Protein AF-A0A385FYC5-F1 (afdb_monomer_lite)

Structure (mmCIF, N/CA/C/O backbone):
data_AF-A0A385FYC5-F1
#
_entry.id   AF-A0A385FYC5-F1
#
loop_
_atom_site.group_PDB
_atom_site.id
_atom_site.type_symbol
_atom_site.label_atom_id
_atom_site.label_alt_id
_atom_site.label_comp_id
_atom_site.label_asym_id
_atom_site.label_entity_id
_atom_site.label_seq_id
_atom_site.pdbx_PDB_ins_code
_atom_site.Cartn_x
_atom_site.Cartn_y
_atom_site.Cartn_z
_atom_site.occupancy
_atom_site.B_iso_or_equiv
_atom_site.auth_seq_id
_atom_site.auth_comp_id
_atom_site.auth_asym_id
_atom_site.auth_atom_id
_atom_site.pdbx_PDB_model_num
ATOM 1 N N . MET A 1 1 ? 42.691 12.511 -71.357 1.00 45.41 1 MET A N 1
ATOM 2 C CA . MET A 1 1 ? 42.313 11.561 -70.288 1.00 45.41 1 MET A CA 1
ATOM 3 C C . MET A 1 1 ? 41.969 12.347 -69.030 1.00 45.41 1 MET A C 1
ATOM 5 O O . MET A 1 1 ? 42.863 12.927 -68.435 1.00 45.41 1 MET A O 1
ATOM 9 N N . ALA A 1 2 ? 40.691 12.450 -68.660 1.00 59.47 2 ALA A N 1
ATOM 10 C CA . ALA A 1 2 ? 40.258 13.209 -67.484 1.00 59.47 2 ALA A CA 1
ATOM 11 C C . ALA A 1 2 ? 39.168 12.431 -66.740 1.00 59.47 2 ALA A C 1
ATOM 13 O O . ALA A 1 2 ? 38.038 12.413 -67.210 1.00 59.47 2 ALA A O 1
ATOM 14 N N . ALA A 1 3 ? 39.484 11.786 -65.608 1.00 53.00 3 ALA A N 1
ATOM 15 C CA . ALA A 1 3 ? 38.455 1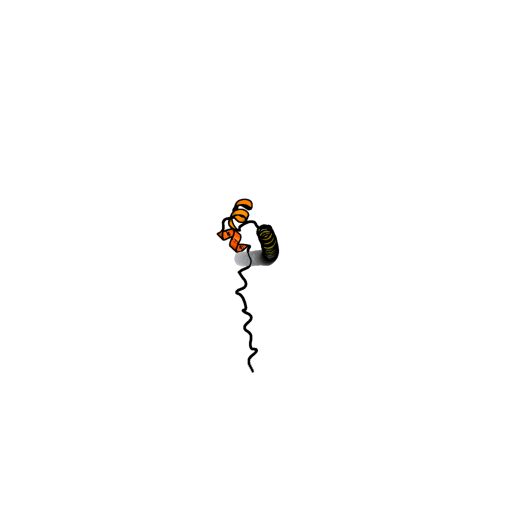1.269 -64.689 1.00 53.00 3 ALA A CA 1
ATOM 16 C C . ALA A 1 3 ? 38.868 10.836 -63.254 1.00 53.00 3 ALA A C 1
ATOM 18 O O . ALA A 1 3 ? 37.958 10.426 -62.537 1.00 53.00 3 ALA A O 1
ATOM 19 N N . PRO A 1 4 ? 40.117 10.913 -62.737 1.00 59.78 4 PRO A N 1
ATOM 20 C CA . PRO A 1 4 ? 40.415 10.296 -61.430 1.00 59.78 4 PRO A CA 1
ATOM 21 C C . PRO A 1 4 ? 39.717 10.984 -60.240 1.00 59.78 4 PRO A C 1
ATOM 23 O O . PRO A 1 4 ? 39.461 10.366 -59.212 1.00 59.78 4 PRO A O 1
ATOM 26 N N . ARG A 1 5 ? 39.350 12.265 -60.375 1.00 60.12 5 ARG A N 1
ATOM 27 C CA . ARG A 1 5 ? 38.690 13.028 -59.301 1.00 60.12 5 ARG A CA 1
ATOM 28 C C . ARG A 1 5 ? 37.199 12.704 -59.136 1.00 60.12 5 ARG A C 1
ATOM 30 O O . ARG A 1 5 ? 36.712 12.702 -58.010 1.00 60.12 5 ARG A O 1
ATOM 37 N N . LYS A 1 6 ? 36.479 12.402 -60.229 1.00 59.56 6 LYS A N 1
ATOM 38 C CA . LYS A 1 6 ? 35.039 12.074 -60.176 1.00 59.56 6 LYS A CA 1
ATOM 39 C C . LYS A 1 6 ? 34.787 10.689 -59.570 1.00 59.56 6 LYS A C 1
ATOM 41 O O . LYS A 1 6 ? 33.812 10.523 -58.845 1.00 59.56 6 LYS A O 1
ATOM 46 N N . SER A 1 7 ? 35.666 9.715 -59.813 1.00 65.12 7 SER A N 1
ATOM 47 C CA . SER A 1 7 ? 35.561 8.379 -59.214 1.00 65.12 7 SER A CA 1
ATOM 48 C C . SER A 1 7 ? 35.893 8.3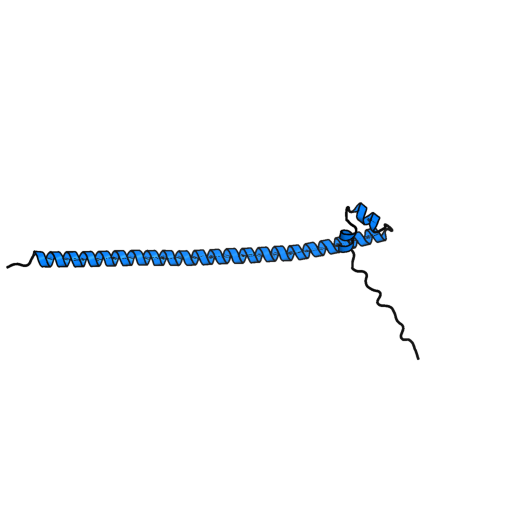87 -57.718 1.00 65.12 7 SER A C 1
ATOM 50 O O . SER A 1 7 ? 35.132 7.826 -56.935 1.00 65.12 7 SER A O 1
ATOM 52 N N . ALA A 1 8 ? 36.949 9.092 -57.293 1.00 72.56 8 ALA A N 1
ATOM 53 C CA . ALA A 1 8 ? 37.310 9.213 -55.875 1.00 72.56 8 ALA A CA 1
ATOM 54 C C . ALA A 1 8 ? 36.197 9.869 -55.032 1.00 72.56 8 ALA A C 1
ATOM 56 O O . ALA A 1 8 ? 35.886 9.407 -53.936 1.00 72.56 8 ALA A O 1
ATOM 57 N N . GLN A 1 9 ? 35.533 10.901 -55.566 1.00 77.31 9 GLN A N 1
ATOM 58 C CA . GLN A 1 9 ? 34.389 11.534 -54.898 1.00 77.31 9 GLN A CA 1
ATOM 59 C C . GLN A 1 9 ? 33.166 10.608 -54.796 1.00 77.31 9 GLN A C 1
ATOM 61 O O . GLN A 1 9 ? 32.483 10.622 -53.774 1.00 77.31 9 GLN A O 1
ATOM 66 N N . GLN A 1 10 ? 32.896 9.775 -55.807 1.00 78.56 10 GLN A N 1
ATOM 67 C CA . GLN A 1 10 ? 31.808 8.791 -55.740 1.00 78.56 10 GLN A CA 1
ATOM 68 C C . GLN A 1 10 ? 32.088 7.669 -54.733 1.00 78.56 10 GLN A C 1
ATOM 70 O O . GLN A 1 10 ? 31.167 7.236 -54.043 1.00 78.56 10 GLN A O 1
ATOM 75 N N . VAL A 1 11 ? 33.339 7.216 -54.617 1.00 79.94 11 VAL A N 1
ATOM 76 C CA . VAL A 1 11 ? 33.736 6.216 -53.612 1.00 79.94 11 VAL A CA 1
ATOM 77 C C . VAL A 1 11 ? 33.576 6.787 -52.202 1.00 79.94 11 VAL A C 1
ATOM 79 O O . VAL A 1 11 ? 32.866 6.193 -51.393 1.00 79.94 11 VAL A O 1
ATOM 82 N N . ALA A 1 12 ? 34.087 7.995 -51.945 1.00 79.50 12 ALA A N 1
ATOM 83 C CA . ALA A 1 12 ? 33.931 8.664 -50.652 1.00 79.50 12 ALA A CA 1
ATOM 84 C C . ALA A 1 12 ? 32.456 8.934 -50.285 1.00 79.50 12 ALA A C 1
ATOM 86 O O . ALA A 1 12 ? 32.069 8.841 -49.119 1.00 79.50 12 ALA A O 1
ATOM 87 N N . ALA A 1 13 ? 31.601 9.252 -51.264 1.00 83.50 13 ALA A N 1
ATOM 88 C CA . ALA A 1 13 ? 30.165 9.418 -51.037 1.00 83.50 13 ALA A CA 1
ATOM 89 C C . ALA A 1 13 ? 29.476 8.092 -50.668 1.00 83.50 13 ALA A C 1
ATOM 91 O O . ALA A 1 13 ? 28.641 8.067 -49.764 1.00 83.50 13 ALA A O 1
ATOM 92 N N . ARG A 1 14 ? 29.850 6.985 -51.325 1.00 81.75 14 ARG A N 1
ATOM 93 C CA . ARG A 1 14 ? 29.338 5.641 -51.008 1.00 81.75 14 ARG A CA 1
ATOM 94 C C . ARG A 1 14 ? 29.798 5.164 -49.631 1.00 81.75 14 ARG A C 1
ATOM 96 O O . ARG A 1 14 ? 28.992 4.605 -48.897 1.00 81.75 14 ARG A O 1
ATOM 103 N N . GLU A 1 15 ? 31.048 5.414 -49.256 1.00 84.44 15 GLU A N 1
ATOM 104 C CA . GLU A 1 15 ? 31.570 5.086 -47.922 1.00 84.44 15 GLU A CA 1
ATOM 105 C C . GLU A 1 15 ? 30.856 5.873 -46.822 1.00 84.44 15 GLU A C 1
ATOM 107 O O . GLU A 1 15 ? 30.380 5.275 -45.860 1.00 84.44 15 GLU A O 1
ATOM 112 N N . LYS A 1 16 ? 30.661 7.187 -47.003 1.00 84.88 16 LYS A N 1
ATOM 113 C CA . LYS A 1 16 ? 29.877 8.006 -46.063 1.00 84.88 16 LYS A CA 1
ATOM 114 C C . LYS A 1 16 ? 28.423 7.553 -45.954 1.00 84.88 16 LYS A C 1
ATOM 116 O O . LYS A 1 16 ? 27.858 7.596 -44.867 1.00 84.88 16 LYS A O 1
ATOM 121 N N . ALA A 1 17 ? 27.801 7.133 -47.056 1.00 89.19 17 ALA A N 1
ATOM 122 C CA . ALA A 1 17 ? 26.444 6.588 -47.025 1.00 89.19 17 ALA A CA 1
ATOM 123 C C . ALA A 1 17 ? 26.383 5.264 -46.245 1.00 89.19 17 ALA A C 1
ATOM 125 O O . ALA A 1 17 ? 25.462 5.072 -45.457 1.00 89.19 17 AL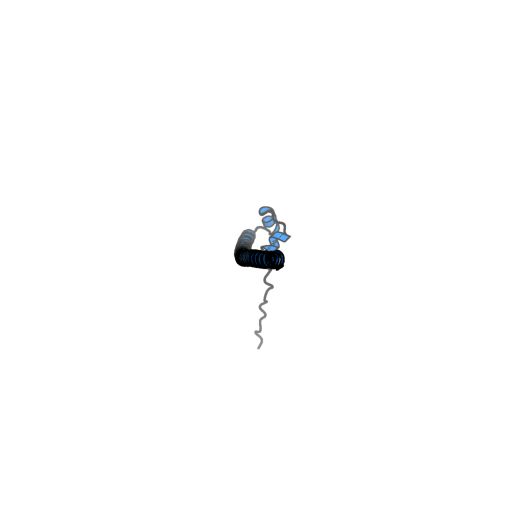A A O 1
ATOM 126 N N . ARG A 1 18 ? 27.386 4.389 -46.405 1.00 88.56 18 ARG A N 1
ATOM 127 C CA . ARG A 1 18 ? 27.498 3.137 -45.639 1.00 88.56 18 ARG A CA 1
ATOM 128 C C . ARG A 1 18 ? 27.723 3.386 -44.151 1.00 88.56 18 ARG A C 1
ATOM 130 O O . ARG A 1 18 ? 27.053 2.754 -43.349 1.00 88.56 18 ARG A O 1
ATOM 137 N N . GLN A 1 19 ? 28.605 4.318 -43.791 1.00 90.19 19 GLN A N 1
ATOM 138 C CA . GLN A 1 19 ? 28.832 4.699 -42.393 1.00 90.19 19 GLN A CA 1
ATOM 139 C C . GLN A 1 19 ? 27.555 5.245 -41.758 1.00 90.19 19 GLN A C 1
ATOM 141 O O . GLN A 1 19 ? 27.139 4.756 -40.721 1.00 90.19 19 GLN A O 1
ATOM 146 N N . LYS A 1 20 ? 26.855 6.165 -42.432 1.00 88.81 20 LYS A N 1
ATOM 147 C CA . LYS A 1 20 ? 25.573 6.685 -41.936 1.00 88.81 20 LYS A CA 1
ATOM 148 C C . LYS A 1 20 ? 24.503 5.607 -41.785 1.00 88.81 20 LYS A C 1
ATOM 150 O O . LYS A 1 20 ? 23.722 5.675 -40.845 1.00 88.81 20 LYS A O 1
ATOM 155 N N . ALA A 1 21 ? 24.442 4.648 -42.709 1.00 90.88 21 ALA A N 1
ATOM 156 C CA . ALA A 1 21 ? 23.523 3.522 -42.596 1.00 90.88 21 ALA A CA 1
ATOM 157 C C . ALA A 1 21 ? 23.880 2.638 -41.392 1.00 90.88 21 ALA A C 1
ATOM 159 O O . ALA A 1 21 ? 22.992 2.305 -40.619 1.00 90.88 21 ALA A O 1
ATOM 160 N N . ALA A 1 22 ? 25.165 2.330 -41.191 1.00 90.88 22 ALA A N 1
ATOM 161 C CA . ALA A 1 22 ? 25.633 1.565 -40.037 1.00 90.88 22 ALA A CA 1
ATOM 162 C C . ALA A 1 22 ? 25.349 2.291 -38.711 1.00 90.88 22 ALA A C 1
ATOM 164 O O . ALA A 1 22 ? 2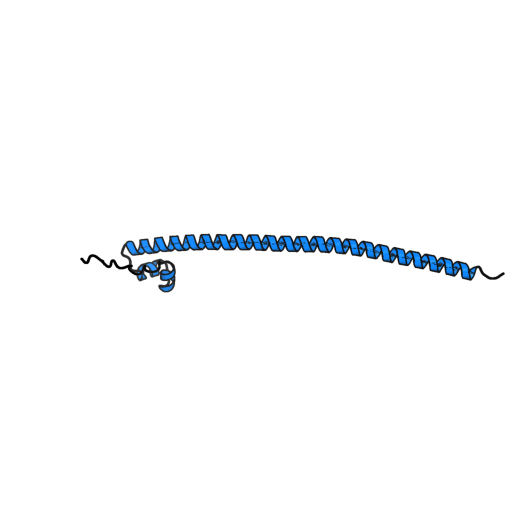4.800 1.685 -37.798 1.00 90.88 22 ALA A O 1
ATOM 165 N N . ASP A 1 23 ? 25.632 3.593 -38.633 1.00 92.06 23 ASP A N 1
ATOM 166 C CA . ASP A 1 23 ? 25.351 4.415 -37.451 1.00 92.06 23 ASP A CA 1
ATOM 167 C C . ASP A 1 23 ? 23.848 4.483 -37.150 1.00 92.06 23 ASP A C 1
ATOM 169 O O . ASP A 1 23 ? 23.437 4.481 -35.991 1.00 92.06 23 ASP A O 1
ATOM 173 N N . PHE A 1 24 ? 23.009 4.559 -38.188 1.00 92.19 24 PHE A N 1
ATOM 174 C CA . PHE A 1 24 ? 21.558 4.559 -38.028 1.00 92.19 24 PHE A CA 1
ATOM 175 C C . PHE A 1 24 ? 21.053 3.209 -37.517 1.00 92.19 24 PHE A C 1
ATOM 177 O O . PHE A 1 24 ? 20.258 3.184 -36.581 1.00 92.19 24 PHE A O 1
ATOM 184 N N . THR A 1 25 ? 21.542 2.104 -38.085 1.00 92.25 25 THR A N 1
ATOM 185 C CA . THR A 1 25 ? 21.197 0.755 -37.624 1.00 92.25 25 THR A CA 1
ATOM 186 C C . THR A 1 25 ? 21.639 0.535 -36.179 1.00 92.25 25 THR A C 1
ATOM 188 O O . THR A 1 25 ? 20.816 0.120 -35.375 1.00 92.25 25 THR A O 1
ATOM 191 N N . ALA A 1 26 ? 22.869 0.910 -35.815 1.00 94.00 26 ALA A N 1
ATOM 192 C CA . ALA A 1 26 ? 23.379 0.755 -34.451 1.00 94.00 26 ALA A CA 1
ATOM 193 C C . ALA A 1 26 ? 22.538 1.528 -33.421 1.00 94.00 26 ALA A C 1
ATOM 195 O O . ALA A 1 26 ? 22.176 0.996 -32.376 1.00 94.00 26 ALA A O 1
ATOM 196 N N . ARG A 1 27 ? 22.150 2.771 -33.739 1.00 94.69 27 ARG A N 1
ATOM 197 C CA . ARG A 1 27 ? 21.231 3.544 -32.886 1.00 94.69 27 ARG A CA 1
ATOM 198 C C . ARG A 1 27 ? 19.853 2.904 -32.790 1.00 94.69 27 ARG A C 1
ATOM 200 O O . ARG A 1 27 ? 19.192 3.034 -31.768 1.00 94.69 27 ARG A O 1
ATOM 207 N N . HIS A 1 28 ? 19.382 2.276 -33.862 1.00 95.50 28 HIS A N 1
ATOM 208 C CA . HIS A 1 28 ? 18.078 1.630 -33.856 1.00 95.50 28 HIS A CA 1
ATOM 209 C C . HIS A 1 28 ? 18.086 0.356 -33.011 1.00 95.50 28 HIS A C 1
ATOM 211 O O . HIS A 1 28 ? 17.153 0.144 -32.247 1.00 95.50 28 HIS A O 1
ATOM 217 N N . GLU A 1 29 ? 19.155 -0.436 -33.085 1.00 95.81 29 GLU A N 1
ATOM 218 C CA . GLU A 1 29 ? 19.382 -1.588 -32.207 1.00 95.81 29 GLU A CA 1
ATOM 219 C C . GLU A 1 29 ? 19.418 -1.157 -30.733 1.00 95.81 29 GLU A C 1
ATOM 221 O O . GLU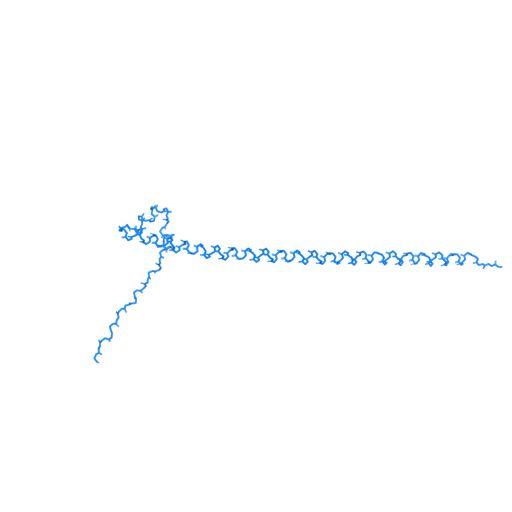 A 1 29 ? 18.675 -1.705 -29.923 1.00 95.81 29 GLU A O 1
ATOM 226 N N . GLU A 1 30 ? 20.158 -0.094 -30.401 1.00 95.81 30 GLU A N 1
ATOM 227 C CA . GLU A 1 30 ? 20.194 0.459 -29.038 1.00 95.81 30 GLU A CA 1
ATOM 228 C C . GLU A 1 30 ? 18.805 0.924 -28.560 1.00 95.81 30 GLU A C 1
ATOM 230 O O . GLU A 1 30 ? 18.400 0.652 -27.429 1.00 95.81 30 GLU A O 1
ATOM 235 N N . LEU A 1 31 ? 18.030 1.589 -29.423 1.00 96.38 31 LEU A N 1
ATOM 236 C CA . LEU A 1 31 ? 16.661 1.996 -29.092 1.00 96.38 31 LEU A CA 1
ATOM 237 C C . LEU A 1 31 ? 15.731 0.798 -28.869 1.00 96.38 31 LEU A C 1
ATOM 239 O O . LEU A 1 31 ? 14.860 0.874 -28.004 1.00 96.38 31 LEU A O 1
ATOM 243 N N . ILE A 1 32 ? 15.903 -0.291 -29.622 1.00 96.31 32 ILE A N 1
ATOM 244 C CA . ILE A 1 32 ? 15.128 -1.524 -29.442 1.00 96.31 32 ILE A CA 1
ATOM 245 C C . ILE A 1 32 ? 15.447 -2.152 -28.081 1.00 96.31 32 ILE A C 1
ATOM 247 O O . ILE A 1 32 ? 14.524 -2.501 -27.347 1.00 96.31 32 ILE A O 1
ATOM 251 N N . GLU A 1 33 ? 16.726 -2.240 -27.709 1.00 96.69 33 GLU A N 1
ATOM 252 C CA . GLU A 1 33 ? 17.143 -2.770 -26.405 1.00 96.69 33 GLU A CA 1
ATOM 253 C C . GLU A 1 33 ? 16.610 -1.921 -25.243 1.00 96.69 33 GLU A C 1
ATOM 255 O O . GLU A 1 33 ? 16.080 -2.451 -24.263 1.00 96.69 33 GLU A O 1
ATOM 260 N N . LEU A 1 34 ? 16.693 -0.593 -25.360 1.00 96.81 34 LEU A N 1
ATOM 261 C CA . LEU A 1 34 ? 16.163 0.321 -24.350 1.00 96.81 34 LEU A CA 1
ATOM 262 C C . LEU A 1 34 ? 14.639 0.233 -24.231 1.00 96.81 34 LEU A C 1
ATOM 264 O O . LEU A 1 34 ? 14.117 0.279 -23.117 1.00 96.81 34 LEU A O 1
ATOM 268 N N . ALA A 1 35 ? 13.926 0.086 -25.348 1.00 96.44 35 ALA A N 1
ATOM 269 C CA . ALA A 1 35 ? 12.478 -0.090 -25.342 1.00 96.44 35 ALA A CA 1
ATOM 270 C C . ALA A 1 35 ? 12.072 -1.416 -24.685 1.00 96.44 35 ALA A C 1
ATOM 272 O O . ALA A 1 35 ? 11.170 -1.417 -23.850 1.00 96.44 35 ALA A O 1
ATOM 273 N N . ALA A 1 36 ? 12.764 -2.517 -24.998 1.00 97.44 36 ALA A N 1
ATOM 274 C CA . ALA A 1 36 ? 12.527 -3.808 -24.354 1.00 97.44 36 ALA A CA 1
ATOM 275 C C . ALA A 1 36 ? 12.726 -3.709 -22.835 1.00 97.44 36 ALA A C 1
ATOM 277 O O . ALA A 1 36 ? 11.837 -4.066 -22.065 1.00 97.44 36 ALA A O 1
ATOM 278 N N . LYS A 1 37 ? 13.837 -3.101 -22.405 1.00 97.12 37 LYS A N 1
ATOM 279 C CA . LYS A 1 37 ? 14.117 -2.871 -20.986 1.00 97.12 37 LYS A CA 1
ATOM 280 C C . LYS A 1 37 ? 13.062 -1.995 -20.310 1.00 97.12 37 LYS A C 1
ATOM 282 O O . LYS A 1 37 ? 12.717 -2.237 -19.159 1.00 97.12 37 LYS A O 1
ATOM 287 N N . PHE A 1 38 ? 12.574 -0.955 -20.985 1.00 97.38 38 PHE A N 1
ATOM 288 C CA . PHE A 1 38 ? 11.517 -0.106 -20.439 1.00 97.38 38 PHE A CA 1
ATOM 289 C C . PHE A 1 38 ? 10.232 -0.901 -20.202 1.00 97.38 38 PHE A C 1
ATOM 291 O O . PHE A 1 38 ? 9.666 -0.793 -19.121 1.00 97.38 38 PHE A O 1
ATOM 298 N N . ILE A 1 39 ? 9.808 -1.715 -21.173 1.00 96.94 39 ILE A N 1
ATOM 299 C CA . ILE A 1 39 ? 8.592 -2.531 -21.057 1.00 96.94 39 ILE A CA 1
ATOM 300 C C . ILE A 1 39 ? 8.717 -3.508 -19.884 1.00 96.94 39 ILE A C 1
ATOM 302 O O . ILE A 1 39 ? 7.829 -3.549 -19.042 1.00 96.94 39 ILE A O 1
ATOM 306 N N . GLU A 1 40 ? 9.844 -4.214 -19.765 1.00 97.31 40 GLU A N 1
ATOM 307 C CA . GLU A 1 40 ? 10.087 -5.128 -18.639 1.00 97.31 40 GLU A CA 1
ATOM 308 C C . GLU A 1 40 ? 10.012 -4.416 -17.279 1.00 97.31 40 GLU A C 1
ATOM 310 O O . GLU A 1 40 ? 9.456 -4.943 -16.315 1.00 97.31 40 GLU A O 1
ATOM 315 N N . LEU A 1 41 ? 10.575 -3.207 -17.184 1.00 96.06 41 LEU A N 1
ATOM 316 C CA . LEU A 1 41 ? 10.542 -2.418 -15.954 1.00 96.06 41 LEU A CA 1
ATOM 317 C C . LEU A 1 41 ? 9.140 -1.886 -15.638 1.00 96.06 41 LEU A C 1
ATOM 319 O O . LEU A 1 41 ? 8.764 -1.859 -14.467 1.00 96.06 41 LEU A O 1
ATOM 323 N N . ASP A 1 42 ? 8.388 -1.462 -16.652 1.00 96.25 42 ASP A N 1
ATOM 324 C CA . ASP A 1 42 ? 7.015 -0.977 -16.498 1.00 96.25 42 ASP A CA 1
ATOM 325 C C . ASP A 1 42 ? 6.083 -2.109 -16.048 1.00 96.25 42 ASP A C 1
ATOM 327 O O . ASP A 1 42 ? 5.345 -1.961 -15.075 1.00 96.25 42 ASP A O 1
ATOM 331 N N . GLU A 1 43 ? 6.192 -3.286 -16.668 1.00 96.25 43 GLU A N 1
ATOM 332 C CA . GLU A 1 43 ? 5.467 -4.491 -16.256 1.00 96.25 43 GLU A CA 1
ATOM 333 C C . GLU A 1 43 ? 5.809 -4.883 -14.811 1.00 96.25 43 GLU A C 1
ATOM 335 O O . GLU A 1 43 ? 4.909 -5.063 -13.989 1.00 96.25 43 GLU A O 1
ATOM 340 N N . ALA A 1 44 ? 7.096 -4.914 -14.451 1.00 95.56 44 ALA A N 1
ATOM 341 C CA . ALA A 1 44 ? 7.520 -5.221 -13.085 1.00 95.56 44 ALA A CA 1
ATOM 342 C C . ALA A 1 44 ? 7.009 -4.194 -12.054 1.00 95.56 44 ALA A C 1
ATOM 344 O O . ALA A 1 44 ? 6.671 -4.559 -10.919 1.00 95.56 44 ALA A O 1
ATOM 345 N N . ALA A 1 45 ? 6.945 -2.911 -12.425 1.00 94.31 45 ALA A N 1
ATOM 346 C CA . ALA A 1 45 ? 6.380 -1.864 -11.581 1.00 94.31 45 ALA A CA 1
ATOM 347 C C . ALA A 1 45 ? 4.871 -2.072 -11.380 1.00 94.31 45 ALA A C 1
ATOM 349 O O . ALA A 1 45 ? 4.410 -2.107 -10.236 1.00 94.31 45 ALA A O 1
ATOM 350 N N . ASN A 1 46 ? 4.126 -2.308 -12.462 1.00 95.06 46 ASN A N 1
ATOM 351 C CA . ASN A 1 46 ? 2.686 -2.569 -12.427 1.00 95.06 46 ASN A CA 1
ATOM 352 C C . ASN A 1 46 ? 2.343 -3.814 -11.589 1.00 95.06 46 ASN A C 1
ATOM 354 O O . ASN A 1 46 ? 1.416 -3.782 -10.770 1.00 95.06 46 ASN A O 1
ATOM 358 N N . ASP A 1 47 ? 3.117 -4.891 -11.718 1.00 95.19 47 ASP A N 1
ATOM 359 C CA . ASP A 1 47 ? 2.954 -6.109 -10.917 1.00 95.19 47 ASP A CA 1
ATOM 360 C C . ASP A 1 47 ? 3.211 -5.854 -9.429 1.00 95.19 47 ASP A C 1
ATOM 362 O O . ASP A 1 47 ? 2.484 -6.347 -8.553 1.00 95.19 47 ASP A O 1
ATOM 366 N N . THR A 1 48 ? 4.233 -5.050 -9.124 1.00 94.88 48 THR A N 1
ATOM 367 C CA . THR A 1 48 ? 4.572 -4.668 -7.749 1.00 94.88 48 THR A CA 1
ATOM 368 C C . THR A 1 48 ? 3.453 -3.844 -7.120 1.00 94.88 48 THR A C 1
ATOM 370 O O . THR A 1 48 ? 3.034 -4.136 -5.994 1.00 94.88 48 THR A O 1
ATOM 373 N N . GLU A 1 49 ? 2.935 -2.847 -7.838 1.00 92.69 49 GLU A N 1
ATOM 374 C CA . GLU A 1 49 ? 1.824 -2.017 -7.375 1.00 92.69 49 GLU A CA 1
ATOM 375 C C . GLU A 1 49 ? 0.553 -2.839 -7.168 1.00 92.69 49 GLU A C 1
ATOM 377 O O . GLU A 1 49 ? -0.060 -2.764 -6.099 1.00 92.69 49 GLU A O 1
ATOM 382 N N . THR A 1 50 ? 0.196 -3.687 -8.135 1.00 94.88 50 THR A N 1
ATOM 383 C CA . THR A 1 50 ? -0.979 -4.565 -8.051 1.00 94.88 50 THR A CA 1
ATOM 384 C C . THR A 1 50 ? -0.872 -5.494 -6.843 1.00 94.88 50 THR A C 1
ATOM 386 O O . THR A 1 50 ? -1.774 -5.553 -6.003 1.00 94.88 50 THR A O 1
ATOM 389 N N . THR A 1 51 ? 0.281 -6.143 -6.663 1.00 93.94 51 THR A N 1
ATOM 390 C CA . THR A 1 5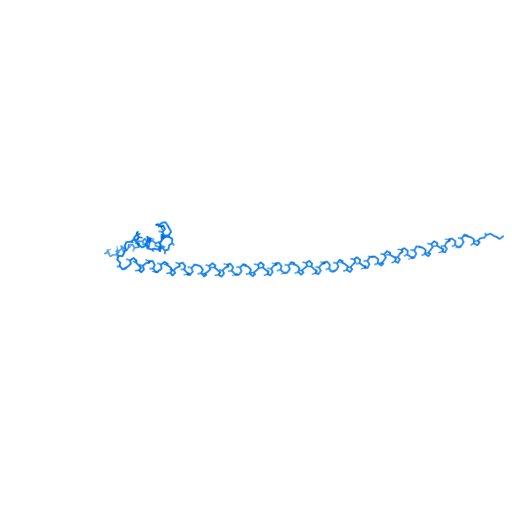1 ? 0.538 -7.026 -5.518 1.00 93.94 51 THR A CA 1
ATOM 391 C C . THR A 1 51 ? 0.462 -6.276 -4.184 1.00 93.94 51 THR A C 1
ATOM 393 O O . THR A 1 51 ? -0.062 -6.800 -3.194 1.00 93.94 51 THR A O 1
ATOM 396 N N . ALA A 1 52 ? 0.993 -5.052 -4.118 1.00 93.75 52 ALA A N 1
ATOM 397 C CA . ALA A 1 52 ? 0.934 -4.227 -2.916 1.00 93.75 52 ALA A CA 1
ATOM 398 C C . ALA A 1 52 ? -0.511 -3.832 -2.577 1.00 93.75 52 ALA A C 1
ATOM 400 O O . ALA A 1 52 ? -0.922 -3.944 -1.418 1.00 93.75 52 ALA A O 1
ATOM 401 N N . GLN A 1 53 ? -1.298 -3.439 -3.581 1.00 94.38 53 GLN A N 1
ATOM 402 C CA . GLN A 1 53 ? -2.711 -3.106 -3.416 1.00 94.38 53 GLN A CA 1
ATOM 403 C C . GLN A 1 53 ? -3.522 -4.313 -2.936 1.00 94.38 53 GLN A C 1
ATOM 405 O O . GLN A 1 53 ? -4.285 -4.186 -1.977 1.00 94.38 53 GLN A O 1
ATOM 410 N N . GLU A 1 54 ? -3.321 -5.498 -3.515 1.00 94.94 54 GLU A N 1
ATOM 411 C CA . GLU A 1 54 ? -3.989 -6.720 -3.058 1.00 94.94 54 GLU A CA 1
ATOM 412 C C . GLU A 1 54 ? -3.666 -7.044 -1.595 1.00 94.94 54 GLU A C 1
ATOM 414 O O . GLU A 1 54 ? -4.561 -7.351 -0.800 1.00 94.94 54 GLU A O 1
ATOM 419 N N . LYS A 1 55 ? -2.388 -6.952 -1.207 1.00 94.38 55 LYS A N 1
ATOM 420 C CA . LYS A 1 55 ? -1.962 -7.177 0.183 1.00 94.38 55 LYS A CA 1
ATOM 421 C C . LYS A 1 55 ? -2.594 -6.159 1.128 1.00 94.38 55 LYS A C 1
ATOM 423 O O . LYS A 1 55 ? -3.108 -6.549 2.177 1.00 94.38 55 LYS A O 1
ATOM 428 N N . ALA A 1 56 ? -2.614 -4.882 0.752 1.00 93.62 56 ALA A N 1
ATOM 429 C CA . ALA A 1 56 ? -3.256 -3.835 1.538 1.00 93.62 56 ALA A CA 1
ATOM 430 C C . ALA A 1 56 ? -4.756 -4.108 1.716 1.00 93.62 56 ALA A C 1
ATOM 432 O O . ALA A 1 56 ? -5.263 -4.053 2.837 1.00 93.62 56 ALA A O 1
ATOM 433 N N . GLN A 1 57 ? -5.462 -4.481 0.645 1.00 95.69 57 GLN A N 1
ATOM 434 C CA . GLN A 1 57 ? -6.883 -4.823 0.712 1.00 95.69 57 GLN A CA 1
ATOM 435 C C . GLN A 1 57 ? -7.144 -6.018 1.633 1.00 95.69 57 GLN A C 1
ATOM 437 O O . GLN A 1 57 ? -8.069 -5.965 2.447 1.00 95.69 57 GLN A O 1
ATOM 442 N N . ARG A 1 58 ? -6.309 -7.064 1.574 1.00 94.81 58 ARG A N 1
ATOM 443 C CA . ARG A 1 58 ? -6.410 -8.222 2.480 1.00 94.81 58 ARG A CA 1
ATOM 444 C C . ARG A 1 58 ? -6.227 -7.814 3.940 1.00 94.81 58 ARG A C 1
ATOM 446 O O . ARG A 1 58 ? -7.041 -8.201 4.775 1.00 94.81 58 ARG A O 1
ATOM 453 N N . ILE A 1 59 ? -5.220 -6.995 4.242 1.00 95.06 59 ILE A N 1
ATOM 454 C CA . ILE A 1 59 ? -4.965 -6.504 5.605 1.00 95.06 59 ILE A CA 1
ATOM 455 C C . ILE A 1 59 ? -6.134 -5.647 6.101 1.00 95.06 59 ILE A C 1
ATOM 457 O O . ILE A 1 59 ? -6.594 -5.822 7.227 1.00 95.06 59 ILE A O 1
ATOM 461 N N . ILE A 1 60 ? -6.666 -4.755 5.262 1.00 94.44 60 ILE A N 1
ATOM 462 C CA . ILE A 1 60 ? -7.823 -3.923 5.613 1.00 94.44 60 ILE A CA 1
ATOM 463 C C . ILE A 1 60 ? -9.056 -4.795 5.873 1.00 94.44 60 ILE A C 1
ATOM 465 O O . ILE A 1 60 ? -9.768 -4.569 6.852 1.00 94.44 60 ILE A O 1
ATOM 469 N N . ALA A 1 61 ? -9.319 -5.792 5.026 1.00 94.69 61 ALA A N 1
ATOM 470 C CA . ALA A 1 61 ? -10.445 -6.706 5.194 1.00 94.69 61 ALA A CA 1
ATOM 471 C C . ALA A 1 61 ? -10.326 -7.512 6.496 1.00 94.69 61 ALA A C 1
ATOM 473 O O . ALA A 1 61 ? -11.272 -7.549 7.283 1.00 94.69 61 ALA A O 1
ATOM 474 N N . GLN A 1 62 ? -9.149 -8.078 6.772 1.00 93.19 62 GLN A N 1
ATOM 475 C CA . GLN A 1 62 ? -8.871 -8.778 8.028 1.00 93.19 62 GLN A CA 1
ATOM 476 C C . GLN A 1 62 ? -9.035 -7.846 9.233 1.00 93.19 62 GLN A C 1
ATOM 478 O O . GLN A 1 62 ? -9.728 -8.187 10.190 1.00 93.19 62 GLN A O 1
ATOM 483 N N . GLY A 1 63 ? -8.475 -6.636 9.166 1.00 93.94 63 GLY A N 1
ATOM 484 C CA . GLY A 1 63 ? -8.605 -5.627 10.213 1.00 93.94 63 GLY A CA 1
ATOM 485 C C . GLY A 1 63 ? -10.062 -5.270 10.513 1.00 93.94 63 GLY A C 1
ATOM 486 O O . GLY A 1 63 ? -10.434 -5.161 11.680 1.00 93.94 63 GLY A O 1
ATOM 487 N N . LYS A 1 64 ? -10.916 -5.161 9.486 1.00 93.88 64 LYS A N 1
ATOM 488 C CA . LYS A 1 64 ? -12.361 -4.939 9.661 1.00 93.88 64 LYS A CA 1
ATOM 489 C C . LYS A 1 64 ? -13.031 -6.099 10.394 1.00 93.88 64 LYS A C 1
ATOM 491 O O . LYS A 1 64 ? -13.741 -5.850 11.362 1.00 93.88 64 LYS A O 1
ATOM 496 N N . VAL A 1 65 ? -12.760 -7.342 9.993 1.00 93.75 65 VAL A N 1
ATOM 497 C CA . VAL A 1 65 ? -13.323 -8.536 10.649 1.00 93.75 65 VAL A CA 1
ATOM 498 C C . VAL A 1 65 ? -12.905 -8.603 12.120 1.00 93.75 65 VAL A C 1
ATOM 500 O O . VAL A 1 65 ? -13.749 -8.790 12.997 1.00 93.75 65 VAL A O 1
ATOM 503 N N . HIS A 1 66 ? -11.621 -8.385 12.414 1.00 93.12 66 HIS A N 1
ATOM 504 C CA . HIS A 1 66 ? -11.120 -8.370 13.790 1.00 93.12 66 HIS A CA 1
ATOM 505 C C . HIS A 1 66 ? -11.720 -7.226 14.614 1.00 93.12 66 HIS A C 1
ATOM 507 O O . HIS A 1 66 ? -12.130 -7.442 15.754 1.00 93.12 66 HIS A O 1
ATOM 513 N N . ALA A 1 67 ? -11.828 -6.024 14.042 1.00 91.19 67 ALA A N 1
ATOM 514 C CA . ALA A 1 67 ? -12.451 -4.888 14.712 1.00 91.19 67 ALA A CA 1
ATOM 515 C C . ALA A 1 67 ? -13.938 -5.139 15.002 1.00 91.19 67 ALA A C 1
ATOM 517 O O . ALA A 1 67 ? -14.422 -4.790 16.076 1.00 91.19 67 ALA A O 1
ATOM 518 N N . GLU A 1 68 ? -14.673 -5.758 14.079 1.00 91.56 68 GLU A N 1
ATOM 519 C CA . GLU A 1 68 ? -16.070 -6.139 14.297 1.00 91.56 68 GLU A CA 1
ATOM 520 C C . GLU A 1 68 ? -16.216 -7.202 15.386 1.00 91.56 68 GLU A C 1
ATOM 522 O O . GLU A 1 68 ? -17.086 -7.070 16.248 1.00 91.56 68 GLU A O 1
ATOM 527 N N . ALA A 1 69 ? -15.354 -8.221 15.396 1.00 91.50 69 ALA A N 1
ATOM 528 C CA . ALA A 1 69 ? -15.336 -9.230 16.451 1.00 91.50 69 ALA A CA 1
ATOM 529 C C . ALA A 1 69 ? -15.057 -8.598 17.825 1.00 91.50 69 ALA A C 1
ATOM 531 O O . ALA A 1 69 ? -15.809 -8.828 18.772 1.00 91.50 69 ALA A O 1
ATOM 532 N N . ALA A 1 70 ? -14.052 -7.722 17.915 1.00 91.50 70 ALA A N 1
ATOM 533 C CA . ALA A 1 70 ? -13.725 -7.000 19.142 1.00 91.50 70 ALA A CA 1
ATOM 534 C C . ALA A 1 70 ? -14.874 -6.089 19.607 1.00 91.50 70 ALA A C 1
ATOM 536 O O . ALA A 1 70 ? -15.159 -6.013 20.801 1.00 91.50 70 ALA A O 1
ATOM 537 N N . ARG A 1 71 ? -15.583 -5.429 18.680 1.00 90.56 71 ARG A N 1
ATOM 538 C CA . ARG A 1 71 ? -16.767 -4.614 19.003 1.00 90.56 71 ARG A CA 1
ATOM 539 C C . ARG A 1 71 ? -17.921 -5.461 19.534 1.00 90.56 71 ARG A C 1
ATOM 541 O O . ARG A 1 71 ? -18.559 -5.045 20.496 1.00 90.56 71 ARG A O 1
ATOM 548 N N . LYS A 1 72 ? -18.179 -6.634 18.944 1.00 89.94 72 LYS A N 1
ATOM 549 C CA . LYS A 1 72 ? -19.199 -7.577 19.439 1.00 89.94 72 LYS A CA 1
ATOM 550 C C . LYS A 1 72 ? -18.878 -8.043 20.855 1.00 89.94 72 LYS A C 1
ATOM 552 O O . LYS A 1 72 ? -19.758 -8.024 21.710 1.00 89.94 72 LYS A O 1
ATOM 557 N N . GLU A 1 73 ? -17.623 -8.403 21.108 1.00 92.06 73 GLU A N 1
ATOM 558 C CA . GLU A 1 73 ? -17.183 -8.831 22.436 1.00 92.06 73 GLU A CA 1
ATOM 559 C C . GLU A 1 73 ? -17.271 -7.688 23.455 1.00 92.06 73 GLU A C 1
ATOM 561 O O . GLU A 1 73 ? -17.824 -7.859 24.537 1.00 92.06 73 GLU A O 1
ATOM 566 N N . SER A 1 74 ? -16.856 -6.480 23.065 1.00 90.31 74 SER A N 1
ATOM 567 C CA . SER A 1 74 ? -17.023 -5.274 23.889 1.00 90.31 74 SER A CA 1
ATOM 568 C C . SER A 1 74 ? -18.496 -5.021 24.238 1.00 90.31 74 SER A C 1
ATOM 570 O O . SER A 1 74 ? -18.815 -4.664 25.369 1.00 90.31 74 SER A O 1
ATOM 572 N N . GLY A 1 75 ? -19.410 -5.247 23.289 1.00 91.62 75 GLY A N 1
ATOM 573 C CA . GLY A 1 75 ? -20.853 -5.181 23.519 1.00 91.62 75 GLY A CA 1
ATOM 574 C C . GLY A 1 75 ? -21.348 -6.185 24.557 1.00 91.62 75 GLY A C 1
ATOM 575 O O . GLY A 1 75 ? -22.127 -5.815 25.431 1.00 91.62 75 GLY A O 1
ATOM 576 N N . ARG A 1 76 ? -20.857 -7.431 24.516 1.00 92.06 76 ARG A N 1
ATOM 577 C CA . ARG A 1 76 ? -21.185 -8.458 25.521 1.00 92.06 76 ARG A CA 1
ATOM 578 C C . ARG A 1 76 ? -20.719 -8.058 26.915 1.00 92.06 76 ARG A C 1
ATOM 580 O O . ARG A 1 76 ? -21.503 -8.158 27.851 1.00 92.06 76 ARG A O 1
ATOM 587 N N . VAL A 1 77 ? -19.495 -7.546 27.042 1.00 94.00 77 VAL A N 1
ATOM 588 C CA . VAL A 1 77 ? -18.971 -7.049 28.325 1.00 94.00 77 VAL A CA 1
ATOM 589 C C . VAL A 1 77 ? -19.838 -5.907 28.859 1.00 94.00 77 VAL A C 1
ATOM 591 O O . VAL A 1 77 ? -20.198 -5.903 30.031 1.00 94.00 77 VAL A O 1
ATOM 594 N N . ILE A 1 78 ? -20.246 -4.966 28.002 1.00 93.00 78 ILE A N 1
ATOM 595 C CA . ILE A 1 78 ? -21.146 -3.872 28.396 1.00 93.00 78 ILE A CA 1
ATOM 596 C C . ILE A 1 78 ? -22.506 -4.404 28.869 1.00 93.00 78 ILE A C 1
ATOM 598 O O . ILE A 1 78 ? -23.047 -3.893 29.847 1.00 93.00 78 ILE A O 1
ATOM 602 N N . VAL A 1 79 ? -23.065 -5.417 28.199 1.00 92.31 79 VAL A N 1
ATOM 603 C CA . VAL A 1 79 ? -24.313 -6.063 28.634 1.00 92.31 79 VAL A CA 1
ATOM 604 C C . VAL A 1 79 ? -24.129 -6.713 30.006 1.00 92.31 79 VAL A C 1
ATOM 606 O O . VAL A 1 79 ? -24.922 -6.433 30.899 1.00 92.31 79 VAL A O 1
ATOM 609 N N . GLN A 1 80 ? -23.042 -7.457 30.217 1.00 92.19 80 GLN A N 1
ATOM 610 C CA . GLN A 1 80 ? -22.721 -8.052 31.519 1.00 92.19 80 GLN A CA 1
ATOM 611 C C . GLN A 1 80 ? -22.583 -6.992 32.621 1.00 92.19 80 GLN A C 1
ATOM 613 O O . GLN A 1 80 ? -23.095 -7.183 33.718 1.00 92.19 80 GLN A O 1
ATOM 618 N N . MET A 1 81 ? -21.960 -5.841 32.336 1.00 91.75 81 MET A N 1
ATOM 619 C CA . MET A 1 81 ? -21.873 -4.725 33.290 1.00 91.75 81 MET A CA 1
ATOM 620 C C . MET A 1 81 ? -23.238 -4.129 33.649 1.00 91.75 81 MET A C 1
ATOM 622 O O . MET A 1 81 ? -23.401 -3.608 34.743 1.00 91.75 81 MET A O 1
ATOM 626 N N . ILE A 1 82 ? -24.216 -4.169 32.743 1.00 92.25 82 ILE A N 1
ATOM 627 C CA . ILE A 1 82 ? -25.583 -3.712 33.033 1.00 92.25 82 ILE A CA 1
ATOM 628 C C . ILE A 1 82 ? -26.335 -4.776 33.844 1.00 92.25 82 ILE A C 1
ATOM 630 O O . ILE A 1 82 ? -27.096 -4.441 34.749 1.00 92.25 82 ILE A O 1
ATOM 634 N N . GLU A 1 83 ? -26.106 -6.057 33.552 1.00 92.25 83 GLU A N 1
ATOM 635 C CA . GLU A 1 83 ? -26.721 -7.188 34.258 1.00 92.25 83 GLU A CA 1
ATOM 636 C C . GLU A 1 83 ? -26.301 -7.285 35.733 1.00 92.25 83 GLU A C 1
ATOM 638 O O . GLU A 1 83 ? -27.056 -7.825 36.538 1.00 92.25 83 GLU A O 1
ATOM 643 N N . THR A 1 84 ? -25.168 -6.693 36.134 1.00 93.38 84 THR A N 1
ATOM 644 C CA . THR A 1 84 ? -24.804 -6.553 37.560 1.00 93.38 84 THR A CA 1
ATOM 645 C C . THR A 1 84 ? -25.696 -5.569 38.330 1.00 93.38 84 THR A C 1
ATOM 647 O O . THR A 1 84 ? -25.544 -5.424 39.543 1.00 93.38 84 THR A O 1
ATOM 650 N N . GLY A 1 85 ? -26.633 -4.898 37.652 1.00 90.06 85 GLY A N 1
ATOM 651 C CA . GLY A 1 85 ? -27.575 -3.943 38.238 1.00 90.06 85 GLY A CA 1
ATOM 652 C C . GLY A 1 85 ? -27.170 -2.478 38.063 1.00 90.06 85 GLY A C 1
ATOM 653 O O . GLY A 1 85 ? -27.867 -1.586 38.550 1.00 90.06 85 GLY A O 1
ATOM 654 N N . GLU A 1 86 ? -26.069 -2.193 37.364 1.00 91.50 86 GLU A N 1
ATOM 655 C CA . GLU A 1 86 ? -25.680 -0.820 37.052 1.00 91.50 86 GLU A CA 1
ATOM 656 C C . GLU A 1 86 ? -26.555 -0.204 35.951 1.00 91.50 86 GLU A C 1
ATOM 658 O O . GLU A 1 86 ? -26.898 -0.827 34.945 1.00 91.50 86 GLU A O 1
ATOM 663 N N . SER A 1 87 ? -26.885 1.083 36.095 1.00 92.31 87 SER A N 1
ATOM 664 C CA . SER A 1 87 ? -27.595 1.809 35.044 1.00 92.31 87 SER A CA 1
ATOM 665 C C . SER A 1 87 ? -26.691 2.055 33.831 1.00 92.31 87 SER A C 1
ATOM 667 O O . SER A 1 87 ? -25.480 2.254 33.949 1.00 92.31 87 SER A O 1
ATOM 669 N N . LYS A 1 88 ? -27.290 2.146 32.637 1.00 90.81 88 LYS A N 1
ATOM 670 C CA . LYS A 1 88 ? -26.559 2.442 31.390 1.00 90.81 88 LYS A CA 1
ATOM 671 C C . LYS A 1 88 ? -25.726 3.729 31.476 1.00 90.81 88 LYS A C 1
ATOM 673 O O . LYS A 1 88 ? -24.661 3.800 30.872 1.00 90.81 88 LYS A O 1
ATOM 678 N N . SER A 1 89 ? -26.189 4.745 32.210 1.00 91.62 89 SER A N 1
ATOM 679 C CA . SER A 1 89 ? -25.443 5.995 32.408 1.00 91.62 89 SER A CA 1
ATOM 680 C C . SER A 1 89 ? -24.231 5.817 33.323 1.00 91.62 89 SER A C 1
ATOM 682 O O . SER A 1 89 ? -23.184 6.396 33.045 1.00 91.62 89 SER A O 1
ATOM 684 N N . ALA A 1 90 ? -24.341 4.989 34.366 1.00 92.06 90 ALA A N 1
ATOM 685 C CA . ALA A 1 90 ? -23.225 4.669 35.249 1.00 92.06 90 ALA A CA 1
ATOM 686 C C . ALA A 1 90 ? -22.155 3.838 34.523 1.00 92.06 90 ALA A C 1
ATOM 688 O O . ALA A 1 90 ? -20.972 4.166 34.603 1.00 92.06 90 ALA A O 1
ATOM 689 N N . VAL A 1 91 ? -22.566 2.841 33.731 1.00 93.12 91 VAL A N 1
ATOM 690 C CA . VAL A 1 91 ? -21.655 2.054 32.879 1.00 93.12 91 VAL A CA 1
ATOM 691 C C . VAL A 1 91 ? -20.965 2.945 31.838 1.00 93.12 91 VAL A C 1
ATOM 693 O O . VAL A 1 91 ? -19.750 2.862 31.667 1.00 93.12 91 VAL A O 1
ATOM 696 N N . ALA A 1 92 ? -21.700 3.855 31.183 1.00 92.81 92 ALA A N 1
ATOM 697 C CA . ALA A 1 92 ? -21.121 4.827 30.249 1.00 92.81 92 ALA A CA 1
ATOM 698 C C . ALA A 1 92 ? -20.047 5.700 30.916 1.00 92.81 92 ALA A C 1
ATOM 700 O O . ALA A 1 92 ? -18.952 5.844 30.375 1.00 92.81 92 ALA A O 1
ATOM 701 N N . ALA A 1 93 ? -20.345 6.238 32.103 1.00 93.75 93 ALA A N 1
ATOM 702 C CA . ALA A 1 93 ? -19.412 7.061 32.863 1.00 93.75 93 ALA A CA 1
ATOM 703 C C . ALA A 1 93 ? -18.158 6.273 33.279 1.00 93.75 93 ALA A C 1
ATOM 705 O O . ALA A 1 93 ? -17.050 6.784 33.132 1.00 93.75 93 ALA A O 1
ATOM 706 N N . ARG A 1 94 ? -18.314 5.017 33.723 1.00 93.81 94 ARG A N 1
ATOM 707 C CA . ARG A 1 94 ? -17.195 4.130 34.092 1.00 93.81 94 ARG A CA 1
ATOM 708 C C . ARG A 1 94 ? -16.267 3.822 32.920 1.00 93.81 94 ARG A C 1
ATOM 710 O O . ARG A 1 94 ? -15.057 3.775 33.098 1.00 93.81 94 ARG A O 1
ATOM 717 N N . LEU A 1 95 ? -16.827 3.633 31.727 1.00 92.50 95 LEU A N 1
ATOM 718 C CA . LEU A 1 95 ? -16.064 3.333 30.514 1.00 92.50 95 LEU A CA 1
ATOM 719 C C . LEU A 1 95 ? -15.566 4.592 29.782 1.00 92.50 95 LEU A C 1
ATOM 721 O O . LEU A 1 95 ? -14.928 4.475 28.737 1.00 92.50 95 LEU A O 1
ATOM 725 N N . GLY A 1 96 ? -15.879 5.795 30.282 1.00 93.75 96 GLY A N 1
ATOM 726 C CA . GLY A 1 96 ? -15.549 7.056 29.611 1.00 93.75 96 GLY A CA 1
ATOM 727 C C . GLY A 1 96 ? -16.252 7.230 28.259 1.00 93.75 96 GLY A C 1
ATOM 728 O O . GLY A 1 96 ? -15.771 7.953 27.387 1.00 93.75 96 GLY A O 1
ATOM 729 N N . LEU A 1 97 ? -17.379 6.545 28.051 1.00 92.44 97 LEU A N 1
ATOM 730 C CA . LEU A 1 97 ? -18.133 6.569 26.803 1.00 92.44 97 LEU A CA 1
ATOM 731 C C . LEU A 1 97 ? -19.270 7.585 26.882 1.00 92.44 97 LEU A C 1
ATOM 733 O O . LEU A 1 97 ? -19.965 7.706 27.889 1.00 92.44 97 LEU A O 1
ATOM 737 N N . SER A 1 98 ? -19.540 8.266 25.769 1.00 92.06 98 SER A N 1
ATOM 738 C CA . SER A 1 98 ? -20.802 8.992 25.631 1.00 92.06 98 SER A CA 1
ATOM 739 C C . SER A 1 98 ? -21.970 8.005 25.540 1.00 92.06 98 SER A C 1
ATOM 741 O O . SER A 1 98 ? -21.819 6.877 25.061 1.00 92.06 98 SER A O 1
ATOM 743 N N . ALA A 1 99 ? -23.174 8.446 25.912 1.00 86.56 99 ALA A N 1
ATOM 744 C CA . ALA A 1 99 ? -24.380 7.631 25.760 1.00 86.56 99 ALA A CA 1
ATOM 745 C C . ALA A 1 99 ? -24.617 7.196 24.298 1.00 86.56 99 ALA A C 1
ATOM 747 O O . ALA A 1 99 ? -25.106 6.095 24.046 1.00 86.56 99 ALA A O 1
ATOM 748 N N . ALA A 1 100 ? -24.244 8.036 23.326 1.00 88.19 100 ALA A N 1
ATOM 749 C CA . ALA A 1 100 ? -24.333 7.711 21.904 1.00 88.19 100 ALA A CA 1
ATOM 750 C C . ALA A 1 100 ? -23.333 6.620 21.499 1.00 88.19 100 ALA A C 1
ATOM 752 O O . ALA A 1 100 ? -23.679 5.727 20.729 1.00 88.19 100 ALA A O 1
ATOM 753 N N . THR A 1 101 ? -22.111 6.660 22.035 1.00 87.56 101 THR A N 1
ATOM 754 C CA . THR A 1 101 ? -21.095 5.635 21.785 1.00 87.56 101 THR A CA 1
ATOM 755 C C . THR A 1 101 ? -21.465 4.314 22.458 1.00 87.56 101 THR A C 1
ATOM 757 O O . THR A 1 101 ? -21.358 3.276 21.815 1.00 87.56 101 THR A O 1
ATOM 760 N N . LEU A 1 102 ? -21.993 4.337 23.688 1.00 89.44 102 LEU A N 1
ATOM 761 C CA . LEU A 1 102 ? -22.473 3.136 24.382 1.00 89.44 102 LEU A CA 1
ATOM 762 C C . LEU A 1 102 ? -23.569 2.413 23.580 1.00 89.44 102 LEU A C 1
ATOM 764 O O . LEU A 1 102 ? -23.531 1.194 23.426 1.00 89.44 102 LEU A O 1
ATOM 768 N N . LYS A 1 103 ? -24.514 3.165 22.999 1.00 88.00 103 LYS A N 1
ATOM 769 C CA . LYS A 1 103 ? -25.576 2.606 22.144 1.00 88.00 103 LYS A CA 1
ATOM 770 C C . LYS A 1 103 ? -25.049 1.855 20.917 1.00 88.00 103 LYS A C 1
ATOM 772 O O . LYS A 1 103 ? -25.738 0.960 20.453 1.00 88.00 103 LYS A O 1
ATOM 777 N N . LYS A 1 104 ? -23.856 2.182 20.402 1.00 88.38 104 LYS A N 1
ATOM 778 C CA . LYS A 1 104 ? -23.250 1.473 19.256 1.00 88.38 104 LYS A CA 1
ATOM 779 C C . LYS A 1 104 ? -22.755 0.069 19.611 1.00 88.38 104 LYS A C 1
ATOM 781 O O . LYS A 1 104 ? -22.568 -0.742 18.711 1.00 88.38 104 LYS A O 1
ATOM 786 N N . TYR A 1 105 ? -22.513 -0.191 20.894 1.00 86.31 105 TYR A N 1
ATOM 787 C CA . TYR A 1 105 ? -22.066 -1.490 21.396 1.00 86.31 105 TYR A CA 1
ATOM 788 C C . TYR A 1 105 ? -23.217 -2.354 21.909 1.00 86.31 105 TYR A C 1
ATOM 790 O O . TYR A 1 105 ? -23.080 -3.571 21.987 1.00 86.31 105 TYR A O 1
ATOM 798 N N . LEU A 1 106 ? -24.346 -1.739 22.259 1.00 84.94 106 LEU A N 1
ATOM 799 C CA . LEU A 1 106 ? -25.534 -2.470 22.671 1.00 84.94 106 LEU A CA 1
ATOM 800 C C . LEU A 1 106 ? -26.228 -3.079 21.442 1.00 84.94 106 LEU A C 1
ATOM 802 O O . LEU A 1 106 ? -26.371 -2.392 20.427 1.00 84.94 106 LEU A O 1
ATOM 806 N N . PRO A 1 107 ? -26.692 -4.339 21.518 1.00 71.94 107 PRO A N 1
ATOM 807 C CA . PRO A 1 107 ? -27.533 -4.899 20.471 1.00 71.94 107 PRO A CA 1
ATOM 808 C C . PRO A 1 107 ? -28.797 -4.041 20.318 1.00 71.94 107 PRO A C 1
ATOM 810 O O . PRO A 1 107 ? -29.335 -3.528 21.307 1.00 71.94 107 PRO A O 1
ATOM 813 N N . ALA A 1 108 ? -29.266 -3.864 19.078 1.00 63.41 108 ALA A N 1
ATOM 814 C CA . ALA A 1 108 ? -30.562 -3.236 18.839 1.00 63.41 108 ALA A CA 1
ATOM 815 C C . ALA A 1 108 ? -31.622 -3.997 19.653 1.00 63.41 108 ALA A C 1
ATOM 817 O O . ALA A 1 108 ? -31.569 -5.231 19.680 1.00 63.41 108 ALA A O 1
ATOM 818 N N . PRO A 1 109 ? -32.546 -3.304 20.346 1.00 51.12 109 PRO A N 1
ATOM 819 C CA . PRO A 1 109 ? -33.584 -3.993 21.090 1.00 51.12 109 PRO A CA 1
ATOM 820 C C . PRO A 1 109 ? -34.351 -4.867 20.100 1.00 51.12 109 PRO A C 1
ATOM 822 O O . PRO A 1 109 ? -34.921 -4.351 19.138 1.00 51.12 109 PRO A O 1
ATOM 825 N N . ALA A 1 110 ? -34.314 -6.185 20.310 1.00 45.00 110 ALA A N 1
ATOM 826 C CA . ALA A 1 110 ? -35.210 -7.097 19.628 1.00 45.00 110 ALA A CA 1
ATOM 827 C C . ALA A 1 110 ? -36.624 -6.610 19.954 1.00 45.00 110 ALA A C 1
ATOM 829 O O . ALA A 1 110 ? -37.062 -6.671 21.102 1.00 45.00 110 ALA A O 1
ATOM 830 N N . SER A 1 111 ? -37.283 -6.008 18.965 1.00 35.41 111 SER A N 1
ATOM 831 C CA . SER A 1 111 ? -38.701 -5.705 19.057 1.00 35.41 111 SER A CA 1
ATOM 832 C C . SER A 1 111 ? -39.396 -7.017 19.392 1.00 35.41 111 SER A C 1
ATOM 834 O O . SER A 1 111 ? -39.160 -8.025 18.725 1.00 35.41 111 SER A O 1
ATOM 836 N N . ALA A 1 112 ? -40.152 -7.003 20.486 1.00 42.62 112 ALA A N 1
ATOM 837 C CA . ALA A 1 112 ? -40.961 -8.109 20.946 1.00 42.62 112 ALA A CA 1
ATOM 838 C C . ALA A 1 112 ? -41.774 -8.672 19.770 1.00 42.62 112 ALA A C 1
ATOM 840 O O . ALA A 1 112 ? -42.743 -8.057 19.330 1.00 42.62 112 ALA A O 1
ATOM 841 N N . ALA A 1 113 ? -41.366 -9.836 19.260 1.00 43.75 113 ALA A N 1
ATOM 842 C CA . ALA A 1 113 ? -42.274 -10.720 18.555 1.00 43.75 113 ALA A CA 1
ATOM 843 C C . ALA A 1 113 ? -43.230 -11.231 19.632 1.00 43.75 113 ALA A C 1
ATOM 845 O O . ALA A 1 113 ? -42.906 -12.127 20.407 1.00 43.75 113 ALA A O 1
ATOM 846 N N . THR A 1 114 ? -44.345 -10.524 19.759 1.00 40.94 114 THR A N 1
ATOM 847 C CA . THR A 1 114 ? -45.464 -10.880 20.608 1.00 40.94 114 THR A CA 1
ATOM 848 C C . THR A 1 114 ? -45.932 -12.272 20.230 1.00 40.94 114 THR A C 1
ATOM 850 O O . THR A 1 114 ? -46.388 -12.495 19.106 1.00 40.94 114 THR A O 1
ATOM 853 N N . ASP A 1 115 ? -45.851 -13.172 21.208 1.00 47.41 115 ASP A N 1
ATOM 854 C CA . ASP A 1 115 ? -46.909 -14.134 21.476 1.00 47.41 115 ASP A CA 1
ATOM 855 C C . ASP A 1 115 ? -48.258 -13.473 21.174 1.00 47.41 115 ASP A C 1
ATOM 857 O O . ASP A 1 115 ? -48.665 -12.483 21.785 1.00 47.41 115 ASP A O 1
ATOM 861 N N . SER A 1 116 ? -48.930 -13.980 20.156 1.00 44.44 116 SER A N 1
ATOM 862 C CA . SER A 1 116 ? -50.357 -13.792 19.951 1.00 44.44 116 SER A CA 1
ATOM 863 C C . SER A 1 116 ? -50.878 -15.134 19.478 1.00 44.44 116 SER A C 1
ATOM 865 O O . SER A 1 116 ? -50.991 -15.415 18.289 1.00 44.44 116 SER A O 1
ATOM 867 N N . GLU A 1 117 ? -51.031 -16.016 20.461 1.00 45.12 117 GLU A N 1
ATOM 868 C CA . GLU A 1 117 ? -52.293 -16.697 20.731 1.00 45.12 117 GLU A CA 1
ATOM 869 C C . GLU A 1 117 ? -53.265 -16.718 19.535 1.00 45.12 117 GLU A C 1
ATOM 871 O O . GLU A 1 117 ? -54.023 -15.784 19.285 1.00 45.12 117 GLU A O 1
ATOM 876 N N . SER A 1 118 ? -53.258 -17.833 18.808 1.00 42.84 118 SER A N 1
ATOM 877 C CA . SER A 1 118 ? -54.403 -18.303 18.030 1.00 42.84 118 SER A CA 1
ATOM 878 C C . SER A 1 118 ? -54.777 -19.681 18.573 1.00 42.84 118 SER A C 1
ATOM 880 O O . SER A 1 118 ? -54.533 -20.722 17.971 1.00 42.84 118 SER A O 1
ATOM 882 N N . SER A 1 119 ? -55.312 -19.668 19.793 1.00 48.97 119 SER A N 1
ATOM 883 C CA . SER A 1 119 ? -56.256 -20.675 20.266 1.00 48.97 119 SER A CA 1
ATOM 884 C C . SER A 1 119 ? -57.629 -20.013 20.179 1.00 48.97 119 SER A C 1
ATOM 886 O O . SER A 1 119 ? -57.857 -18.978 20.806 1.00 48.97 119 SER A O 1
ATOM 888 N N . GLY A 1 120 ? -58.516 -20.562 19.358 1.00 56.34 120 GLY A N 1
ATOM 889 C CA . GLY A 1 120 ? -59.845 -20.008 19.133 1.00 56.34 120 GLY A CA 1
ATOM 890 C C . GLY A 1 120 ? -60.644 -20.879 18.176 1.00 56.34 120 GLY A C 1
ATOM 891 O O . GLY A 1 120 ? -60.723 -20.542 17.004 1.00 56.34 120 GLY A O 1
ATOM 892 N N . VAL A 1 121 ? -61.142 -21.991 18.734 1.00 50.75 121 VAL A N 1
ATOM 893 C CA . VAL A 1 121 ? -62.344 -22.787 18.390 1.00 50.75 121 VAL A CA 1
ATOM 894 C C . VAL A 1 121 ? -62.664 -23.009 16.911 1.00 50.75 121 VAL A C 1
ATOM 896 O O . VAL A 1 121 ? -63.125 -22.064 16.237 1.00 50.75 121 VAL A O 1
#

Secondary structure (DSSP, 8-state):
---HHHHHHHHHHHHHHHHHHHHHHHHHHHHHHHHHHHHHHHHHHHHHHHHHHHHHHHHHHHHHHHHHHHHHHHHHHHHHHHHTT--HHHHHHHTT--HHHHHHHSPPP------------

pLDDT: mean 84.45, std 16.55, range [35.41, 97.44]

Sequence (121 aa):
MAAPRKSAQQVAAREKARQKAADFTARHEELIELAAKFIELDEAANDTETTAQEKAQRIIAQGKVHAEAARKESGRVIVQMIETGESKSAVAARLGLSAATLKKYLPAPASAATDSESSGV

Radius of gyration: 40.97 Å; chains: 1; bounding box: 105×36×108 Å

Foldseek 3Di:
DDDPVVVVVVVVVVVVVVVVVVVVVVVVVVVVVVVVVVVVVVVVVVVVVVVVVVVVVVVVVVVVVVVVVVLQVVLVVLVVVVVVVDDLVRSCVVVVHDSVRNVSSHDDPPDDPDDDDPPDD